Protein AF-A0A2H0LWZ4-F1 (afdb_monomer)

Nearest PDB structures (foldseek):
  8jx2-assembly1_D  TM=3.958E-01  e=4.052E+00  Staphylococcus aureus
  4p24-assembly1_E  TM=2.750E-01  e=2.107E+00  Staphylococcus aureus subsp. aureus Mu50
  4p24-assembly1_G  TM=2.805E-01  e=2.107E+00  Staphylococcus aureus subsp. aureus Mu50
  4p24-assembly1_F  TM=2.804E-01  e=2.402E+00  Staphylococcus aureus subsp. aureus Mu50
  4p24-assembly1_D  TM=2.821E-01  e=2.564E+00  Staphylococcus aureus subsp. aureus Mu50

Mean predicted aligned error: 18.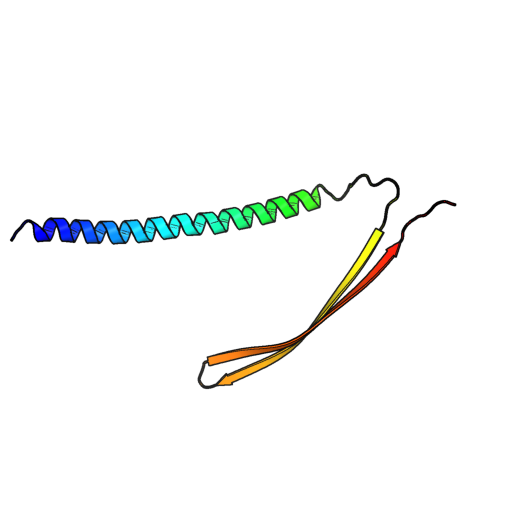02 Å

Secondary structure (DSSP, 8-state):
-HHHHHHHHHHHHHHHHHHHHHHHHHHHHHHHHHHHHHHHHHHHHHGGG---SS-EEEEEEEEEEEEEEEEEETTEEEEEEEEEEEEEEEEEEE----

Sequence (98 aa):
MLRQSRAQNLAEYAIVIAIVATALISMQVYIKRGMQGRLKDLANQISPVQYEYMNTTSSYITSRTGNITENEKRGTTTRVINDETTTRTGSETTVGTN

Organism: NCBI:txid1974746

pLDDT: mean 70.74, std 15.05, range [46.16, 96.5]

Solvent-a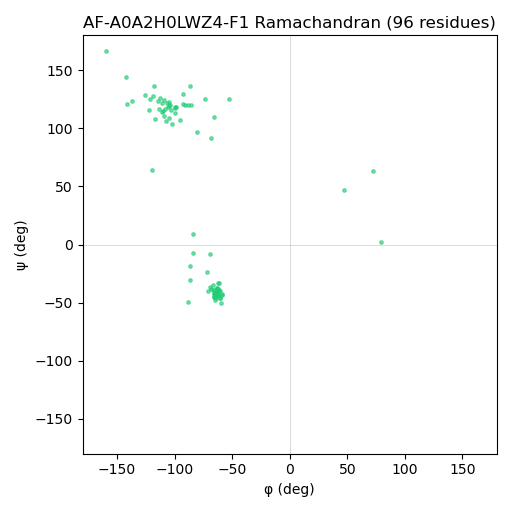ccessible surface area (backbone atoms only — not comparable to full-atom values): 6088 Å² total; per-residue (Å²): 127,77,67,60,60,58,55,49,55,52,50,53,53,49,53,55,51,51,53,54,52,51,52,55,56,55,52,52,54,55,53,51,53,54,49,50,50,52,51,51,53,50,52,54,69,67,46,81,71,67,91,59,89,76,55,67,56,71,53,71,52,77,48,79,51,64,54,76,51,77,47,78,56,97,92,45,77,48,80,47,80,78,52,76,51,75,48,76,52,65,54,72,49,72,73,78,81,132

Radius of gyration: 27.72 Å; Cα contacts (8 Å, |Δi|>4): 66; chains: 1; bounding box: 59×40×78 Å

Structure (mmCIF, N/CA/C/O backbone):
data_AF-A0A2H0LWZ4-F1
#
_entry.id   AF-A0A2H0LWZ4-F1
#
loop_
_atom_site.group_PDB
_atom_site.id
_atom_site.type_symbol
_atom_site.label_atom_id
_atom_site.label_alt_id
_atom_site.label_comp_id
_atom_site.label_asym_id
_atom_site.label_entity_id
_atom_site.label_seq_id
_atom_site.pdbx_PDB_ins_code
_atom_site.Cartn_x
_atom_site.Cartn_y
_atom_site.Cartn_z
_atom_site.occupancy
_atom_site.B_iso_or_equiv
_atom_site.auth_seq_id
_atom_site.auth_comp_id
_atom_site.auth_asym_id
_atom_site.auth_atom_id
_atom_site.pdbx_PDB_model_num
ATOM 1 N N . MET A 1 1 ? -27.470 9.695 40.059 1.00 49.75 1 MET A N 1
ATOM 2 C CA . MET A 1 1 ? -26.931 8.562 39.268 1.00 49.7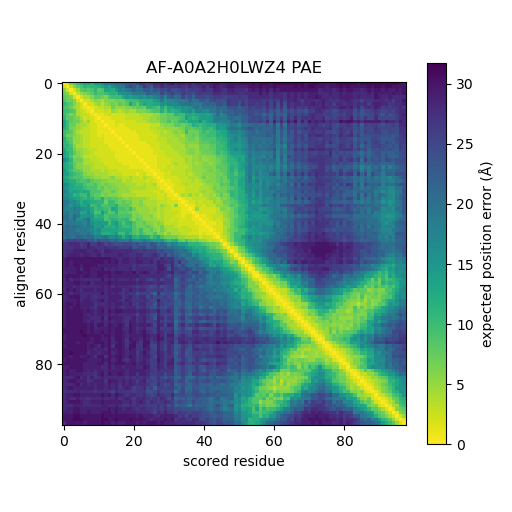5 1 MET A CA 1
ATOM 3 C C . MET A 1 1 ? -27.379 8.526 37.791 1.00 49.75 1 MET A C 1
ATOM 5 O O . MET A 1 1 ? -26.843 7.730 37.041 1.00 49.75 1 MET A O 1
ATOM 9 N N . LEU A 1 2 ? -28.255 9.422 37.304 1.00 57.97 2 LEU A N 1
ATOM 10 C CA . LEU A 1 2 ? -28.772 9.408 35.913 1.00 57.97 2 LEU A CA 1
ATOM 11 C C . LEU A 1 2 ? -27.888 10.097 34.843 1.00 57.97 2 LEU A C 1
ATOM 13 O O . LEU A 1 2 ? -28.207 10.055 33.658 1.00 57.97 2 LEU A O 1
ATOM 17 N N . ARG A 1 3 ? -26.805 10.783 35.242 1.00 56.75 3 ARG A N 1
ATOM 18 C CA . ARG A 1 3 ? -25.944 11.565 34.327 1.00 56.75 3 ARG A CA 1
ATOM 19 C C . ARG A 1 3 ? -24.837 10.721 33.678 1.00 56.75 3 ARG A C 1
ATOM 21 O O . ARG A 1 3 ? -24.464 10.988 32.541 1.00 56.75 3 ARG A O 1
ATOM 28 N N . GLN A 1 4 ? -24.361 9.690 34.381 1.00 60.31 4 GLN A N 1
ATOM 29 C CA . GLN A 1 4 ? -23.330 8.764 33.895 1.00 60.31 4 GLN A CA 1
ATOM 30 C C . GLN A 1 4 ? -23.837 7.885 32.746 1.00 60.31 4 GLN A C 1
ATOM 32 O O . GLN A 1 4 ? -23.119 7.688 31.774 1.00 60.31 4 GLN A O 1
ATOM 37 N N . SER A 1 5 ? -25.095 7.443 32.800 1.00 64.00 5 SER A N 1
ATO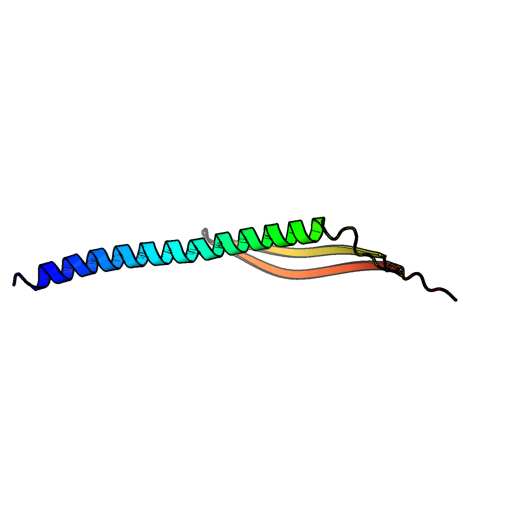M 38 C CA . SER A 1 5 ? -25.689 6.571 31.780 1.00 64.00 5 SER A CA 1
ATOM 39 C C . SER A 1 5 ? -25.852 7.251 30.416 1.00 64.00 5 SER A C 1
ATOM 41 O O . SER A 1 5 ? -25.639 6.623 29.386 1.00 64.00 5 SER A O 1
ATOM 43 N N . ARG A 1 6 ? -26.154 8.557 30.372 1.00 67.50 6 ARG A N 1
ATOM 44 C CA . ARG A 1 6 ? -26.237 9.302 29.097 1.00 67.50 6 ARG A CA 1
ATOM 45 C C . ARG A 1 6 ? -24.868 9.513 28.447 1.00 67.50 6 ARG A C 1
ATOM 47 O O . ARG A 1 6 ? -24.753 9.406 27.231 1.00 67.50 6 ARG A O 1
ATOM 54 N N . ALA A 1 7 ? -23.844 9.803 29.250 1.00 74.56 7 ALA A N 1
ATOM 55 C CA . ALA A 1 7 ? -22.474 9.965 28.764 1.00 74.56 7 ALA A CA 1
ATOM 56 C C . ALA A 1 7 ? -21.874 8.631 28.288 1.00 74.56 7 ALA A C 1
ATOM 58 O O . ALA A 1 7 ? -21.176 8.600 27.279 1.00 74.56 7 ALA A O 1
ATOM 59 N N . GLN A 1 8 ? -22.196 7.529 28.970 1.00 77.06 8 GLN A N 1
ATOM 60 C CA . GLN A 1 8 ? -21.777 6.184 28.581 1.00 77.06 8 GLN A CA 1
ATOM 61 C C . GLN A 1 8 ? -22.402 5.751 27.249 1.00 77.06 8 GLN A C 1
ATOM 63 O O . GLN A 1 8 ? -21.680 5.306 26.362 1.00 77.06 8 GLN A O 1
ATOM 68 N N . ASN A 1 9 ? -23.705 5.975 27.059 1.00 82.25 9 ASN A N 1
ATOM 69 C CA . ASN A 1 9 ? -24.361 5.655 25.789 1.00 82.25 9 ASN A CA 1
ATOM 70 C C . ASN A 1 9 ? -23.781 6.481 24.626 1.00 82.25 9 ASN A C 1
ATOM 72 O O . ASN A 1 9 ? -23.585 5.959 23.535 1.00 82.25 9 ASN A O 1
ATOM 76 N N . LEU A 1 10 ? -23.457 7.762 24.849 1.00 87.62 10 LEU A N 1
ATOM 77 C CA . LEU A 1 10 ? -22.792 8.595 23.840 1.00 87.62 10 LEU A CA 1
ATOM 78 C C . LEU A 1 10 ? -21.392 8.068 23.485 1.00 87.62 10 LEU A C 1
ATOM 80 O O . LEU A 1 10 ? -21.022 8.075 22.312 1.00 87.62 10 LEU A O 1
ATOM 84 N N . ALA A 1 11 ? -20.628 7.606 24.478 1.00 87.81 11 ALA A N 1
ATOM 85 C CA . ALA A 1 11 ? -19.301 7.037 24.261 1.00 87.81 11 ALA A CA 1
ATOM 86 C C . ALA A 1 11 ? -19.357 5.760 23.406 1.00 87.81 11 ALA A C 1
ATOM 88 O O . ALA A 1 11 ? -18.510 5.564 22.539 1.00 87.81 11 ALA A O 1
ATOM 89 N N . GLU A 1 12 ? -20.382 4.933 23.594 1.00 86.75 12 GLU A N 1
ATOM 90 C CA . GLU A 1 12 ? -20.586 3.717 22.807 1.00 86.75 12 GLU A CA 1
ATOM 91 C C . GLU A 1 12 ? -20.856 4.033 21.328 1.00 86.75 12 GLU A C 1
ATOM 93 O O . GLU A 1 12 ? -20.166 3.517 20.445 1.00 86.75 12 GLU A O 1
ATOM 98 N N . TYR A 1 13 ? -21.761 4.978 21.046 1.00 92.56 13 TYR A N 1
ATOM 99 C CA . TYR A 1 13 ? -21.997 5.438 19.673 1.00 92.56 13 TYR A CA 1
ATOM 100 C C . TYR A 1 13 ? -20.765 6.114 19.059 1.00 92.56 13 TYR A C 1
ATOM 102 O O . TYR A 1 13 ? -20.480 5.912 17.878 1.00 92.56 13 TYR A O 1
ATOM 110 N N . ALA A 1 14 ? -20.004 6.882 19.843 1.00 92.94 14 ALA A N 1
ATOM 111 C CA . ALA A 1 14 ? -18.788 7.537 19.368 1.00 92.94 14 ALA A CA 1
ATOM 112 C C . ALA A 1 14 ? -17.722 6.523 18.923 1.00 92.94 14 ALA A C 1
ATOM 114 O O . ALA A 1 14 ? -17.088 6.722 17.887 1.00 92.94 14 ALA A O 1
ATOM 115 N N . ILE A 1 15 ? -17.557 5.419 19.659 1.00 94.62 15 ILE A N 1
ATOM 116 C CA . ILE A 1 15 ? -16.617 4.347 19.302 1.00 94.62 15 ILE A CA 1
ATOM 117 C C . ILE A 1 15 ? -17.043 3.666 17.998 1.00 94.62 15 ILE A C 1
ATOM 119 O O . ILE A 1 15 ? -16.215 3.486 17.105 1.00 94.62 15 ILE A O 1
ATOM 123 N N . VAL A 1 16 ? -18.331 3.344 17.844 1.00 96.06 16 VAL A N 1
ATOM 124 C CA . VAL A 1 16 ? -18.845 2.734 16.606 1.00 96.06 16 VAL A CA 1
ATOM 125 C C . VAL A 1 16 ? -18.611 3.656 15.405 1.00 96.06 16 VAL A C 1
ATOM 127 O O . VAL A 1 16 ? -18.088 3.219 14.380 1.00 96.06 16 VAL A O 1
ATOM 130 N N . ILE A 1 17 ? -18.921 4.948 15.540 1.00 94.81 17 ILE A N 1
ATOM 131 C CA . ILE A 1 17 ? -18.713 5.940 14.475 1.00 94.81 17 ILE A CA 1
ATOM 132 C C . ILE A 1 17 ? -17.222 6.091 14.140 1.00 94.81 17 ILE A C 1
ATOM 134 O O . ILE A 1 17 ? -16.870 6.161 12.963 1.00 94.81 17 ILE A O 1
ATOM 138 N N . ALA A 1 18 ? -16.334 6.092 15.138 1.00 95.62 18 ALA A N 1
ATOM 139 C CA . ALA A 1 18 ? -14.892 6.192 14.920 1.00 95.62 18 ALA A CA 1
ATOM 140 C C . ALA A 1 18 ? -14.334 4.995 14.126 1.00 95.62 18 ALA A C 1
ATOM 142 O O . ALA A 1 18 ? -13.508 5.176 13.225 1.00 95.62 18 ALA A O 1
ATOM 143 N N . ILE A 1 19 ? -14.818 3.781 14.407 1.00 96.50 19 ILE A N 1
ATOM 14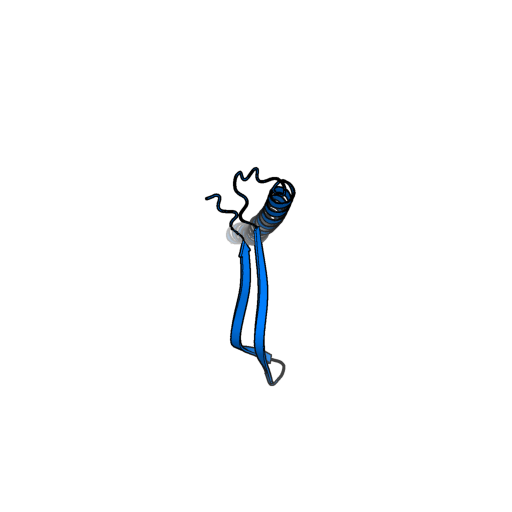4 C CA . ILE A 1 19 ? -14.433 2.565 13.674 1.00 96.50 19 ILE A CA 1
ATOM 145 C C . ILE A 1 19 ? -14.914 2.635 12.219 1.00 96.50 19 ILE A C 1
ATOM 147 O O . ILE A 1 19 ? -14.152 2.366 11.290 1.00 96.50 19 ILE A O 1
ATOM 151 N N . VAL A 1 20 ? -16.160 3.053 11.991 1.00 96.31 20 VAL A N 1
ATOM 152 C CA . VAL A 1 20 ? -16.699 3.194 10.630 1.00 96.31 20 VAL A CA 1
ATOM 153 C C . VAL A 1 20 ? -15.946 4.276 9.847 1.00 96.31 20 VAL A C 1
ATOM 155 O O . VAL A 1 20 ? -15.566 4.057 8.696 1.00 96.31 20 VAL A O 1
ATOM 158 N N . ALA A 1 21 ? -15.663 5.423 10.468 1.00 95.75 21 ALA A N 1
ATOM 159 C CA . ALA A 1 21 ? -14.932 6.515 9.831 1.00 95.75 21 ALA A CA 1
ATOM 160 C C . ALA A 1 21 ? -13.508 6.101 9.427 1.00 95.75 21 ALA A C 1
ATOM 162 O O . ALA A 1 21 ? -13.073 6.387 8.310 1.00 95.75 21 ALA A O 1
ATOM 163 N N . THR A 1 22 ? -12.794 5.384 10.298 1.00 95.81 22 THR A N 1
ATOM 164 C CA . THR A 1 22 ? -11.444 4.885 9.988 1.00 95.81 22 THR A CA 1
ATOM 165 C C . THR A 1 22 ? -11.458 3.863 8.854 1.00 95.81 22 THR A C 1
ATOM 167 O O . THR A 1 22 ? -10.659 3.995 7.928 1.00 95.81 22 THR A O 1
ATOM 170 N N . ALA A 1 23 ? -12.410 2.926 8.840 1.00 94.94 23 ALA A N 1
ATOM 171 C CA . ALA A 1 23 ? -12.564 1.971 7.742 1.00 94.94 23 ALA A CA 1
ATOM 172 C C . ALA A 1 23 ? -12.805 2.663 6.385 1.00 94.94 23 ALA A C 1
ATOM 174 O O . ALA A 1 23 ? -12.171 2.317 5.384 1.00 94.94 23 ALA A O 1
ATOM 175 N N . LEU A 1 24 ? -13.669 3.684 6.349 1.00 94.44 24 LEU A N 1
ATOM 176 C CA . LEU A 1 24 ? -13.945 4.450 5.131 1.00 94.44 24 LEU A CA 1
ATOM 177 C C . LEU A 1 24 ? -12.712 5.215 4.635 1.00 94.44 24 LEU A C 1
ATOM 179 O O . LEU A 1 24 ? -12.437 5.225 3.434 1.00 94.44 24 LEU A O 1
ATOM 183 N N . ILE A 1 25 ? -11.940 5.826 5.537 1.0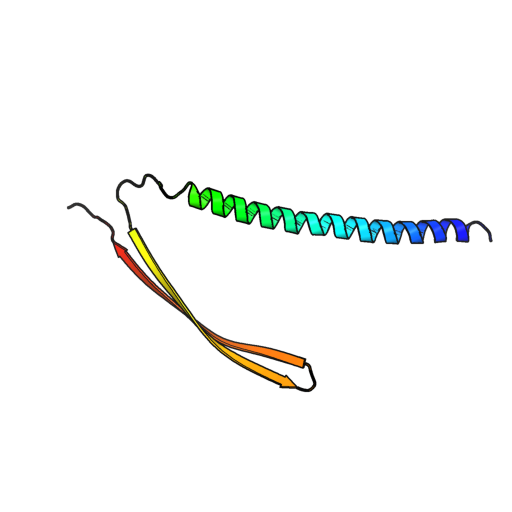0 93.06 25 ILE A N 1
ATOM 184 C CA . ILE A 1 25 ? -10.686 6.506 5.181 1.00 93.06 25 ILE A CA 1
ATOM 185 C C . ILE A 1 25 ? -9.675 5.500 4.612 1.00 93.06 25 ILE A C 1
ATOM 187 O O . ILE A 1 25 ? -9.041 5.773 3.590 1.00 93.06 25 ILE A O 1
ATOM 191 N N . SER A 1 26 ? -9.558 4.309 5.206 1.00 92.81 26 SER A N 1
ATOM 192 C CA . SER A 1 26 ? -8.680 3.247 4.704 1.00 92.81 26 SER A CA 1
ATOM 193 C C . SER A 1 26 ? -9.073 2.771 3.301 1.00 92.81 26 SER A C 1
ATOM 195 O O . SER A 1 26 ? -8.199 2.591 2.451 1.00 92.81 26 SER A O 1
ATOM 197 N N . MET A 1 27 ? -10.371 2.637 3.007 1.00 92.62 27 MET A N 1
ATOM 198 C CA . MET A 1 27 ? -10.844 2.256 1.668 1.00 92.62 27 MET A CA 1
ATOM 199 C C . MET A 1 27 ? -10.459 3.277 0.590 1.00 92.62 27 MET A C 1
ATOM 201 O O . MET A 1 27 ? -10.138 2.894 -0.538 1.00 92.62 27 MET A O 1
ATOM 205 N N . GLN A 1 28 ? -10.400 4.570 0.925 1.00 88.06 28 GLN A N 1
ATOM 206 C CA . GLN A 1 28 ? -9.974 5.599 -0.031 1.00 88.06 28 GLN A CA 1
ATOM 207 C C . GLN A 1 28 ? -8.534 5.383 -0.518 1.00 88.06 28 GLN A C 1
ATOM 209 O O . GLN A 1 28 ? -8.227 5.677 -1.673 1.00 88.06 28 GLN A O 1
ATOM 214 N N . VAL A 1 29 ? -7.643 4.845 0.324 1.00 87.12 29 VAL A N 1
ATOM 215 C CA . VAL A 1 29 ? -6.252 4.546 -0.064 1.00 87.12 29 VAL A CA 1
ATOM 216 C C . VAL A 1 29 ? -6.205 3.446 -1.124 1.00 87.12 29 VAL A C 1
ATOM 218 O O . VAL A 1 29 ? -5.430 3.542 -2.077 1.00 87.12 29 VAL A O 1
ATOM 221 N N . TYR A 1 30 ? -7.059 2.428 -0.998 1.00 84.38 30 TYR A N 1
ATOM 222 C CA . TYR A 1 30 ? -7.144 1.335 -1.965 1.00 84.38 30 TYR A CA 1
ATOM 223 C C . TYR A 1 30 ? -7.610 1.828 -3.340 1.00 84.38 30 TYR A C 1
ATOM 225 O O . TYR A 1 30 ? -6.972 1.539 -4.352 1.00 84.38 30 TYR A O 1
ATOM 233 N N . ILE A 1 31 ? -8.661 2.654 -3.369 1.00 85.50 31 ILE A N 1
ATOM 234 C CA . ILE A 1 31 ? -9.186 3.244 -4.610 1.00 85.50 31 ILE A CA 1
ATOM 235 C C . ILE A 1 31 ? -8.117 4.107 -5.291 1.00 85.50 31 ILE A C 1
ATOM 237 O O . ILE A 1 31 ? -7.872 3.956 -6.488 1.00 85.50 31 ILE A O 1
ATOM 241 N N . LYS A 1 32 ? -7.416 4.958 -4.528 1.00 88.38 32 LYS A N 1
ATOM 242 C CA . LYS A 1 32 ? -6.332 5.806 -5.050 1.00 88.38 32 LYS A CA 1
ATOM 243 C C . LYS A 1 32 ? -5.204 4.980 -5.675 1.00 88.38 32 LYS A C 1
ATOM 245 O O . LYS A 1 32 ? -4.742 5.321 -6.760 1.00 88.38 32 LYS A O 1
ATOM 250 N N . ARG A 1 33 ? -4.799 3.870 -5.046 1.00 85.56 33 ARG A N 1
ATOM 251 C CA . ARG A 1 33 ? -3.782 2.955 -5.598 1.00 85.56 33 ARG A CA 1
ATOM 252 C C . ARG A 1 33 ? -4.257 2.259 -6.875 1.00 85.56 33 ARG A C 1
ATOM 254 O O . ARG A 1 33 ? -3.497 2.176 -7.835 1.00 85.56 33 ARG A O 1
ATOM 261 N N . GLY A 1 34 ? -5.513 1.814 -6.915 1.00 85.75 34 GLY A N 1
ATOM 262 C CA . GLY A 1 34 ? -6.103 1.209 -8.112 1.00 85.75 34 GLY A CA 1
ATOM 263 C C . GLY A 1 34 ? -6.169 2.183 -9.292 1.00 85.75 34 GLY A C 1
ATOM 264 O O . GLY A 1 34 ? -5.799 1.833 -10.411 1.00 85.75 34 GLY A O 1
ATOM 265 N N . MET A 1 35 ? -6.573 3.431 -9.038 1.00 86.75 35 MET A N 1
ATOM 266 C CA . MET A 1 35 ? -6.588 4.484 -10.056 1.00 86.75 35 MET A CA 1
ATOM 267 C C . MET A 1 35 ? -5.185 4.834 -10.551 1.00 86.75 35 MET A C 1
ATOM 269 O O . MET A 1 35 ? -4.994 4.968 -11.753 1.00 86.75 35 MET A O 1
ATOM 273 N N . GLN A 1 36 ? -4.197 4.947 -9.660 1.00 85.00 36 GLN A N 1
ATOM 274 C CA . GLN A 1 36 ? -2.806 5.204 -10.046 1.00 85.00 36 GLN A CA 1
ATOM 275 C C . GLN A 1 36 ? -2.235 4.093 -10.936 1.00 85.00 36 GLN A C 1
ATOM 277 O O . GLN A 1 36 ? -1.551 4.399 -11.908 1.00 85.00 36 GLN A O 1
ATOM 282 N N . GLY A 1 37 ? -2.552 2.825 -10.651 1.00 85.56 37 GLY A N 1
ATOM 283 C CA . GLY A 1 37 ? -2.186 1.702 -11.518 1.00 85.56 37 GLY A CA 1
ATOM 284 C C . GLY A 1 37 ? -2.785 1.846 -12.916 1.00 85.56 37 GLY A C 1
ATOM 285 O O . GLY A 1 37 ? -2.055 1.842 -13.900 1.00 85.56 37 GLY A O 1
ATOM 286 N N . ARG A 1 38 ? -4.094 2.110 -13.003 1.00 85.44 38 ARG A N 1
ATOM 287 C CA . ARG A 1 38 ? -4.766 2.315 -14.296 1.00 85.44 38 ARG A CA 1
ATOM 288 C C . ARG A 1 38 ? -4.249 3.537 -15.052 1.00 85.44 38 ARG A C 1
ATOM 290 O O . ARG A 1 38 ? -4.081 3.466 -16.260 1.00 85.44 38 ARG A O 1
ATOM 297 N N . LEU A 1 39 ? -3.975 4.646 -14.367 1.00 83.56 39 LEU A N 1
ATOM 298 C CA . LEU A 1 39 ? -3.379 5.836 -14.981 1.00 83.56 39 LEU A CA 1
ATOM 299 C C . LEU A 1 39 ? -1.976 5.549 -15.519 1.00 83.56 39 LEU A C 1
ATOM 301 O O . LEU A 1 39 ? -1.646 6.007 -16.607 1.00 83.56 39 LEU A O 1
ATOM 305 N N . LYS A 1 40 ? -1.171 4.768 -14.793 1.00 82.50 40 LYS A N 1
ATOM 306 C CA . LYS A 1 40 ? 0.140 4.313 -15.261 1.00 82.50 40 LYS A CA 1
ATOM 307 C C . LYS A 1 40 ? 0.014 3.415 -16.492 1.00 82.50 40 LYS A C 1
ATOM 309 O O . LYS A 1 40 ? 0.755 3.606 -17.449 1.00 82.50 40 LYS A O 1
ATOM 314 N N . ASP A 1 41 ? -0.942 2.493 -16.501 1.00 83.25 41 ASP A N 1
ATOM 315 C CA . ASP A 1 41 ? -1.182 1.608 -17.644 1.00 83.25 41 ASP A CA 1
ATOM 316 C C . ASP A 1 41 ? -1.651 2.388 -18.878 1.00 83.25 41 ASP A C 1
ATOM 318 O O . ASP A 1 41 ? -1.163 2.147 -19.980 1.00 83.25 41 ASP A O 1
ATOM 322 N N . LEU A 1 42 ? -2.536 3.373 -18.696 1.00 81.50 42 LEU A N 1
ATOM 323 C CA . LEU A 1 42 ? -2.974 4.275 -19.764 1.00 81.50 42 LEU A CA 1
ATOM 324 C C . LEU A 1 42 ? -1.829 5.163 -20.267 1.00 81.50 42 LEU A C 1
ATOM 326 O O . LEU A 1 42 ? -1.663 5.313 -21.472 1.00 81.50 42 LEU A O 1
ATOM 330 N N . ALA A 1 43 ? -1.004 5.711 -19.372 1.00 77.81 43 ALA A N 1
ATOM 331 C CA . ALA A 1 43 ? 0.175 6.489 -19.750 1.00 77.81 43 ALA A CA 1
ATOM 332 C C . ALA A 1 43 ? 1.182 5.647 -20.554 1.00 77.81 43 ALA A C 1
ATOM 334 O O . ALA A 1 43 ? 1.729 6.128 -21.545 1.00 77.81 43 ALA A O 1
ATOM 335 N N . ASN A 1 44 ? 1.371 4.378 -20.183 1.00 72.06 44 ASN A N 1
ATOM 336 C CA . ASN A 1 44 ? 2.199 3.433 -20.932 1.00 72.06 44 ASN A CA 1
ATOM 337 C C . ASN A 1 44 ? 1.596 3.101 -22.308 1.00 72.06 44 ASN A C 1
ATOM 339 O O . ASN A 1 44 ? 2.329 3.019 -23.287 1.00 72.06 44 ASN A O 1
ATOM 343 N N . GLN A 1 45 ? 0.270 2.954 -22.405 1.00 71.50 45 GLN A N 1
ATOM 344 C CA . GLN A 1 45 ? -0.438 2.712 -23.673 1.00 71.50 45 GLN A CA 1
ATOM 345 C C . GLN A 1 45 ? -0.490 3.935 -24.597 1.00 71.50 45 GLN A C 1
ATOM 347 O O . GLN A 1 45 ? -0.639 3.769 -25.803 1.00 71.50 45 GLN A O 1
ATOM 352 N N . ILE A 1 46 ? 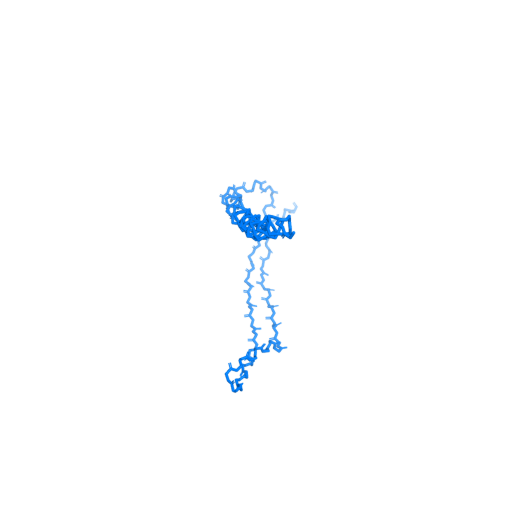-0.358 5.148 -24.055 1.00 68.75 46 ILE A N 1
ATOM 353 C CA . ILE A 1 46 ? -0.211 6.398 -24.821 1.00 68.75 46 ILE A CA 1
ATOM 354 C C . ILE A 1 46 ? 1.267 6.672 -25.171 1.00 68.75 46 ILE A C 1
ATOM 356 O O . ILE A 1 46 ? 1.551 7.366 -26.144 1.00 68.75 46 ILE A O 1
ATOM 360 N N . SER A 1 47 ? 2.214 6.033 -24.474 1.00 58.69 47 SER A N 1
ATOM 361 C CA . SER A 1 47 ? 3.659 6.086 -24.754 1.00 58.69 47 SER A CA 1
ATOM 362 C C . SER A 1 47 ? 4.241 5.136 -25.829 1.00 58.69 47 SER A C 1
ATOM 364 O O . SER A 1 47 ? 5.465 5.123 -25.936 1.00 58.69 47 SER A O 1
ATOM 366 N N . PRO A 1 48 ? 3.518 4.361 -26.673 1.00 56.47 48 PRO A N 1
ATOM 367 C CA . PRO A 1 48 ? 4.186 3.576 -27.715 1.00 56.47 48 PRO A CA 1
ATOM 368 C C . PRO A 1 48 ? 4.795 4.451 -28.822 1.00 56.47 48 PRO A C 1
ATOM 370 O O . PRO A 1 48 ? 5.533 3.938 -29.655 1.00 56.47 48 PRO A O 1
ATOM 373 N N . VAL A 1 49 ? 4.524 5.762 -28.830 1.00 56.59 49 VAL A N 1
ATOM 374 C CA . VAL A 1 49 ? 5.170 6.735 -29.719 1.00 56.59 49 VAL A CA 1
ATOM 375 C C . VAL A 1 49 ? 5.900 7.779 -28.874 1.00 56.59 49 VAL A C 1
ATOM 377 O O . VAL A 1 49 ? 5.549 8.957 -28.844 1.00 56.59 49 VAL A O 1
ATOM 380 N N . GLN A 1 50 ? 6.918 7.339 -28.138 1.00 56.59 50 GLN A N 1
ATOM 381 C CA . GLN A 1 50 ? 7.991 8.241 -27.730 1.00 56.59 50 GLN A CA 1
ATOM 382 C C . GLN A 1 50 ? 8.708 8.651 -29.022 1.00 56.59 50 GLN A C 1
ATOM 384 O O . GLN A 1 50 ? 9.303 7.818 -29.699 1.00 56.59 50 GLN A O 1
ATOM 389 N N . TYR A 1 51 ? 8.558 9.907 -29.443 1.00 52.62 51 TYR A N 1
ATOM 390 C CA . TYR A 1 51 ? 9.312 10.442 -30.574 1.00 52.62 51 TYR A CA 1
ATOM 391 C C . TYR A 1 51 ? 10.786 10.531 -30.155 1.00 52.62 51 TYR A C 1
ATOM 393 O O . TYR A 1 51 ? 11.205 11.522 -29.562 1.00 52.62 51 TYR A O 1
ATOM 401 N N . GLU A 1 52 ? 11.556 9.477 -30.416 1.00 51.88 52 GLU A N 1
ATOM 402 C CA . GLU A 1 52 ? 12.996 9.427 -30.165 1.00 51.88 52 GLU A CA 1
ATOM 403 C C . GLU A 1 52 ? 13.745 9.485 -31.504 1.00 51.88 52 GLU A C 1
ATOM 405 O O . GLU A 1 52 ? 13.765 8.546 -32.300 1.00 51.88 52 GLU A O 1
ATOM 410 N N . TYR A 1 53 ? 14.355 10.636 -31.793 1.00 50.19 53 TYR A N 1
ATOM 411 C CA . TYR A 1 53 ? 15.369 10.730 -32.840 1.00 50.19 53 TYR A CA 1
ATOM 412 C C . TYR A 1 53 ? 16.649 10.073 -32.304 1.00 50.19 53 TYR A C 1
ATOM 414 O O . TYR A 1 53 ? 17.127 10.474 -31.248 1.00 50.19 53 TYR A O 1
ATOM 422 N N . MET A 1 54 ? 17.189 9.087 -33.034 1.00 54.25 54 MET A N 1
ATOM 423 C CA . MET A 1 54 ? 18.243 8.149 -32.590 1.00 54.25 54 MET A CA 1
ATOM 424 C C . MET A 1 54 ? 17.756 7.099 -31.572 1.00 54.25 54 MET A C 1
ATOM 426 O O . MET A 1 54 ? 18.221 7.036 -30.439 1.00 54.25 54 MET A O 1
ATOM 430 N N . ASN A 1 55 ? 16.825 6.250 -32.020 1.00 53.41 55 ASN A N 1
ATOM 431 C CA . ASN A 1 55 ? 16.261 5.135 -31.255 1.00 53.41 55 ASN A CA 1
ATOM 432 C C . ASN A 1 55 ? 17.334 4.207 -30.662 1.00 53.41 55 ASN A C 1
ATOM 434 O O . ASN A 1 55 ? 18.106 3.582 -31.397 1.00 53.41 55 ASN A O 1
ATOM 438 N N . THR A 1 56 ? 17.272 4.014 -29.346 1.00 55.88 56 THR A N 1
ATOM 439 C CA . THR A 1 56 ? 17.917 2.895 -28.656 1.00 55.88 56 THR A CA 1
ATOM 440 C C . THR A 1 56 ? 16.846 1.857 -28.344 1.00 55.88 56 THR A C 1
ATOM 442 O O . THR A 1 56 ? 16.038 2.019 -27.434 1.00 55.88 56 THR A O 1
ATOM 445 N N . THR A 1 57 ? 16.809 0.768 -29.115 1.00 55.16 57 THR A N 1
ATOM 446 C CA . THR A 1 57 ? 15.899 -0.349 -28.817 1.00 55.16 57 THR A CA 1
ATOM 447 C C . THR A 1 57 ? 16.578 -1.267 -27.815 1.00 55.16 57 THR A C 1
ATOM 449 O O . THR A 1 57 ? 17.652 -1.804 -28.099 1.00 55.16 57 THR A O 1
ATOM 452 N N . SER A 1 58 ? 15.957 -1.453 -26.651 1.00 51.97 58 SER A N 1
ATOM 453 C CA . SER A 1 58 ? 16.509 -2.299 -25.599 1.00 51.97 58 SER A CA 1
ATOM 454 C C . SER A 1 58 ? 15.545 -3.418 -25.218 1.00 51.97 58 SER A C 1
ATOM 456 O O . SER A 1 58 ? 14.435 -3.179 -24.741 1.00 51.97 58 SER A O 1
ATOM 458 N N . SER A 1 59 ? 15.966 -4.658 -25.470 1.00 50.09 59 SER A N 1
ATOM 459 C CA . SER A 1 59 ? 15.204 -5.872 -25.177 1.00 50.09 59 SER A CA 1
ATOM 460 C C . SER A 1 59 ? 15.865 -6.593 -24.010 1.00 50.09 59 SER A C 1
ATOM 462 O O . SER A 1 59 ? 17.008 -7.036 -24.125 1.00 50.09 59 SER A O 1
ATOM 464 N N . TYR A 1 60 ? 15.154 -6.713 -22.885 1.00 53.47 60 TYR A N 1
ATOM 465 C CA . TYR A 1 60 ? 15.631 -7.434 -21.705 1.00 53.47 60 TYR A CA 1
ATOM 466 C C . TYR A 1 60 ? 14.705 -8.598 -21.371 1.00 53.47 60 TYR A C 1
ATOM 468 O O . TYR A 1 60 ? 13.506 -8.416 -21.158 1.00 53.47 60 TYR A O 1
ATOM 476 N N . ILE A 1 61 ? 15.291 -9.782 -21.222 1.00 58.94 61 ILE A N 1
ATOM 477 C CA . ILE A 1 61 ? 14.645 -10.937 -20.610 1.00 58.94 61 ILE A CA 1
ATOM 478 C C . ILE A 1 61 ? 15.013 -10.913 -19.125 1.00 58.94 61 ILE A C 1
ATOM 480 O O . ILE A 1 61 ? 16.188 -10.900 -18.750 1.00 58.94 61 ILE A O 1
ATOM 484 N N . THR A 1 62 ? 13.993 -10.850 -18.270 1.00 58.41 62 THR A N 1
ATOM 485 C CA . THR A 1 62 ? 14.165 -10.907 -16.814 1.00 58.41 62 THR A CA 1
ATOM 486 C C . THR A 1 62 ? 13.727 -12.280 -16.333 1.00 58.41 62 THR A C 1
ATOM 488 O O . THR A 1 62 ? 12.536 -12.587 -16.335 1.00 58.41 62 THR A O 1
ATOM 491 N N . SER A 1 63 ? 14.690 -13.098 -15.916 1.00 60.44 63 SER A N 1
ATOM 492 C CA . SER A 1 63 ? 14.447 -14.425 -15.356 1.00 60.44 63 SER A CA 1
ATOM 493 C C . SER A 1 63 ? 14.741 -14.399 -13.862 1.00 60.44 63 SER A C 1
ATOM 495 O O . SER A 1 63 ? 15.823 -14.005 -13.424 1.00 60.44 63 SER A O 1
ATOM 497 N N . ARG A 1 64 ? 13.746 -14.792 -13.068 1.00 60.62 64 ARG A N 1
ATOM 498 C CA . ARG A 1 64 ? 13.836 -14.856 -11.611 1.00 60.62 64 ARG A CA 1
ATOM 499 C C . ARG A 1 64 ? 13.758 -16.316 -11.189 1.00 60.62 64 ARG A C 1
ATOM 501 O O . ARG A 1 64 ? 12.732 -16.956 -11.406 1.00 60.62 64 ARG A O 1
ATOM 508 N N . THR A 1 65 ? 14.829 -16.809 -10.579 1.00 63.69 65 THR A N 1
ATOM 509 C CA . THR A 1 65 ? 14.923 -18.181 -10.075 1.00 63.69 65 THR A CA 1
ATOM 510 C C . THR A 1 65 ? 15.213 -18.115 -8.585 1.00 63.69 65 THR A C 1
ATOM 512 O O . THR A 1 65 ? 16.171 -17.468 -8.162 1.00 63.69 65 THR A O 1
ATOM 515 N N . GLY A 1 66 ? 14.378 -18.765 -7.779 1.00 72.06 66 GLY A N 1
ATOM 516 C CA . GLY A 1 66 ? 14.557 -18.808 -6.335 1.00 72.06 66 GLY A CA 1
ATOM 517 C C . GLY A 1 66 ? 14.177 -20.163 -5.763 1.00 72.06 66 GLY A C 1
ATOM 518 O O . GLY A 1 66 ? 13.231 -20.797 -6.232 1.00 72.06 66 GLY A O 1
ATOM 519 N N . ASN A 1 67 ? 14.916 -20.593 -4.744 1.00 5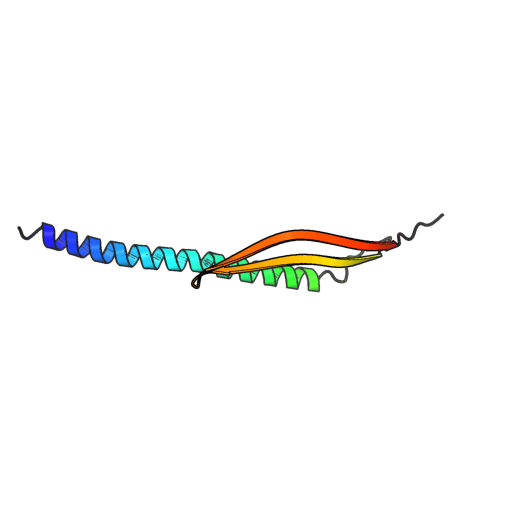9.44 67 ASN A N 1
ATOM 520 C CA . ASN A 1 67 ? 14.625 -21.817 -4.008 1.00 59.44 67 ASN A CA 1
ATOM 521 C C . ASN A 1 67 ? 13.722 -21.485 -2.818 1.00 59.44 67 ASN A C 1
ATOM 523 O O . ASN A 1 67 ? 14.085 -20.692 -1.945 1.00 59.44 67 ASN A O 1
ATOM 527 N N . ILE A 1 68 ? 12.533 -22.088 -2.791 1.00 66.56 68 ILE A N 1
ATOM 528 C CA . ILE A 1 68 ? 11.567 -21.924 -1.703 1.00 66.56 68 ILE A CA 1
ATOM 529 C C . ILE A 1 68 ? 11.601 -23.190 -0.857 1.00 66.56 68 ILE A C 1
ATOM 531 O O . ILE A 1 68 ? 11.347 -24.281 -1.362 1.00 66.56 68 ILE A O 1
ATOM 535 N N . THR A 1 69 ? 11.885 -23.038 0.434 1.00 67.50 69 THR A N 1
ATOM 536 C CA . THR A 1 69 ? 11.738 -24.123 1.405 1.00 67.50 69 THR A CA 1
ATOM 537 C C . THR A 1 69 ? 10.507 -23.845 2.257 1.00 67.50 69 THR A C 1
ATOM 539 O O . THR A 1 69 ? 10.421 -22.827 2.948 1.00 67.50 69 THR A O 1
ATOM 542 N N . GLU A 1 70 ? 9.540 -24.753 2.184 1.00 64.94 70 GLU A N 1
ATOM 543 C CA . GLU A 1 70 ? 8.305 -24.701 2.957 1.00 64.94 70 GLU A CA 1
ATOM 544 C C . GLU A 1 70 ? 8.391 -25.713 4.100 1.00 64.94 70 GLU A C 1
ATOM 546 O O . GLU A 1 70 ? 8.588 -26.904 3.870 1.00 64.94 70 GLU A O 1
ATOM 551 N N . ASN A 1 71 ? 8.295 -25.230 5.341 1.00 67.81 71 ASN A N 1
ATOM 552 C CA . ASN A 1 71 ? 8.242 -26.084 6.524 1.00 67.81 71 ASN A CA 1
ATOM 553 C C . ASN A 1 71 ? 6.850 -25.994 7.149 1.00 67.81 71 ASN A C 1
ATOM 555 O O . ASN A 1 71 ? 6.416 -24.916 7.567 1.00 67.81 71 ASN A O 1
ATOM 559 N N . GLU A 1 72 ? 6.179 -27.138 7.257 1.00 62.97 72 GLU A N 1
ATOM 560 C CA . GLU A 1 72 ? 4.886 -27.264 7.922 1.00 62.97 72 GLU A CA 1
ATOM 561 C C . GLU A 1 72 ? 5.058 -27.986 9.267 1.00 62.97 72 GLU A C 1
ATOM 563 O O . GLU A 1 72 ? 5.551 -29.114 9.335 1.00 62.97 72 GLU A O 1
ATOM 568 N N . LYS A 1 73 ? 4.653 -27.341 10.369 1.00 60.88 73 LYS A N 1
ATOM 569 C CA . LYS A 1 73 ? 4.545 -27.991 11.685 1.00 60.88 73 LYS A CA 1
ATOM 570 C C . LYS A 1 73 ? 3.262 -27.561 12.386 1.00 60.88 73 LYS A C 1
ATOM 572 O O . LYS A 1 73 ? 3.058 -26.380 12.643 1.00 60.88 73 LYS A O 1
ATOM 577 N N . ARG A 1 74 ? 2.436 -28.549 12.762 1.00 60.94 74 ARG A N 1
ATOM 578 C CA . ARG A 1 74 ? 1.199 -28.392 13.561 1.00 60.94 74 ARG A CA 1
ATOM 579 C C . ARG A 1 74 ? 0.286 -27.256 13.058 1.00 60.94 74 ARG A C 1
ATOM 581 O O . ARG A 1 74 ? -0.180 -26.454 13.859 1.00 60.94 74 ARG A O 1
ATOM 588 N N . GLY A 1 75 ? 0.044 -27.193 11.747 1.00 72.19 75 GLY A N 1
ATOM 589 C CA . GLY A 1 75 ? -0.869 -26.220 11.130 1.00 72.19 75 GLY A CA 1
ATOM 590 C C . GLY A 1 75 ? -0.302 -24.810 10.936 1.00 72.19 75 GLY A C 1
ATOM 591 O O . GLY A 1 75 ? -1.010 -23.943 10.434 1.00 72.19 75 GLY A O 1
ATOM 592 N N . THR A 1 76 ? 0.963 -24.575 11.296 1.00 61.03 76 THR A N 1
ATOM 593 C CA . THR A 1 76 ? 1.670 -23.325 10.999 1.00 61.03 76 THR A CA 1
ATOM 594 C C . THR A 1 76 ? 2.628 -23.547 9.833 1.00 61.03 76 THR A C 1
ATOM 596 O O . THR A 1 76 ? 3.596 -24.305 9.949 1.00 61.03 76 THR A O 1
ATOM 599 N N . THR A 1 77 ? 2.376 -22.858 8.720 1.00 66.88 77 THR A N 1
ATOM 600 C CA . THR A 1 77 ? 3.253 -22.838 7.543 1.00 66.88 77 THR A CA 1
ATOM 601 C C . THR A 1 77 ? 4.279 -21.720 7.686 1.00 66.88 77 THR A C 1
ATOM 603 O O . THR A 1 77 ? 3.918 -20.547 7.774 1.00 66.88 77 THR A O 1
ATOM 606 N N . THR A 1 78 ? 5.567 -22.067 7.691 1.00 68.25 78 THR A N 1
ATOM 607 C CA . THR A 1 78 ? 6.658 -21.082 7.645 1.00 68.25 78 THR A CA 1
ATOM 608 C C . THR A 1 78 ? 7.354 -21.173 6.294 1.00 68.25 78 THR A C 1
ATOM 610 O O . THR A 1 78 ? 7.958 -22.197 5.967 1.00 68.25 78 THR A O 1
ATOM 613 N N . ARG A 1 79 ? 7.264 -20.099 5.503 1.00 63.09 79 ARG A N 1
ATOM 614 C CA . ARG A 1 79 ? 7.900 -19.991 4.185 1.00 63.09 79 ARG A CA 1
ATOM 615 C C . ARG A 1 79 ? 9.189 -19.190 4.308 1.00 63.09 79 ARG A C 1
ATOM 617 O O . ARG A 1 79 ? 9.139 -18.012 4.656 1.00 63.09 79 ARG A O 1
ATOM 624 N N . VAL A 1 80 ? 10.324 -19.817 4.006 1.00 70.50 80 VAL A N 1
ATOM 625 C CA . VAL A 1 80 ? 11.636 -19.155 4.001 1.00 70.50 80 VAL A CA 1
ATOM 626 C C . VAL A 1 80 ? 12.156 -19.103 2.566 1.00 70.50 80 VAL A C 1
ATOM 628 O O . VAL A 1 80 ? 12.183 -20.116 1.863 1.00 70.50 80 VAL A O 1
ATOM 631 N N . ILE A 1 81 ? 12.513 -17.899 2.117 1.00 68.69 81 ILE A N 1
ATOM 632 C CA . ILE A 1 81 ? 13.136 -17.648 0.813 1.00 68.69 81 ILE A CA 1
ATOM 633 C C . ILE A 1 81 ? 14.643 -17.604 1.072 1.00 68.69 81 ILE A C 1
ATOM 635 O O . ILE A 1 81 ? 15.109 -16.672 1.720 1.00 68.69 81 ILE A O 1
ATOM 639 N N . ASN A 1 82 ? 15.371 -18.640 0.647 1.00 62.25 82 ASN A N 1
ATOM 640 C CA . ASN A 1 82 ? 16.781 -18.813 1.019 1.00 62.25 82 ASN A CA 1
ATOM 641 C C . ASN A 1 82 ? 17.729 -18.107 0.046 1.00 62.25 82 ASN A C 1
ATOM 643 O O . ASN A 1 82 ? 18.565 -17.332 0.484 1.00 62.25 82 ASN A O 1
ATOM 647 N N . ASP A 1 83 ? 17.547 -18.316 -1.259 1.00 60.12 83 ASP A N 1
ATOM 648 C CA . ASP A 1 83 ? 18.352 -17.679 -2.301 1.00 60.12 83 ASP A CA 1
ATOM 649 C C . ASP A 1 83 ? 17.447 -17.302 -3.474 1.00 60.12 83 ASP A C 1
ATOM 651 O O . ASP A 1 83 ? 16.778 -18.156 -4.063 1.00 60.12 83 ASP A O 1
ATOM 655 N N . GLU A 1 84 ? 17.416 -16.012 -3.803 1.00 60.97 84 GLU A N 1
ATOM 656 C CA . GLU A 1 84 ? 16.711 -15.463 -4.958 1.00 60.97 84 GLU A CA 1
ATOM 657 C C . GLU A 1 84 ? 17.747 -14.842 -5.895 1.00 60.97 84 GLU A C 1
ATOM 659 O O . GLU A 1 84 ? 18.330 -13.800 -5.604 1.00 60.97 84 GLU A O 1
ATOM 664 N N . THR A 1 85 ? 17.988 -15.489 -7.034 1.00 58.47 85 THR A N 1
ATOM 665 C CA . THR A 1 85 ? 18.860 -14.946 -8.075 1.00 58.47 85 THR A CA 1
ATOM 666 C C . THR A 1 85 ? 17.990 -14.321 -9.156 1.00 58.47 85 THR A C 1
ATOM 668 O O . THR A 1 85 ? 17.181 -14.990 -9.804 1.00 58.47 85 THR A O 1
ATOM 671 N N . THR A 1 86 ? 18.146 -13.012 -9.350 1.00 61.28 86 THR A N 1
ATOM 672 C CA . THR A 1 86 ? 17.527 -12.298 -10.470 1.00 61.28 86 THR A CA 1
ATOM 673 C C . THR A 1 86 ? 18.576 -12.105 -11.552 1.00 61.28 86 THR A C 1
ATOM 675 O O . THR A 1 86 ? 19.535 -11.359 -11.363 1.00 61.28 86 THR A O 1
ATOM 678 N N . THR A 1 87 ? 18.390 -12.759 -12.695 1.00 58.16 87 THR A N 1
ATOM 679 C CA . THR A 1 87 ? 19.255 -12.590 -13.862 1.00 58.16 87 THR A CA 1
ATOM 680 C C . THR A 1 87 ? 18.514 -11.755 -14.893 1.00 58.16 87 THR A C 1
ATOM 682 O O . THR A 1 87 ? 17.431 -12.110 -15.361 1.00 58.16 87 THR A O 1
ATOM 685 N N . ARG A 1 88 ? 19.097 -10.606 -15.227 1.00 49.81 88 ARG A N 1
ATOM 686 C CA . ARG A 1 88 ? 18.608 -9.721 -16.279 1.00 49.81 88 ARG A CA 1
ATOM 687 C C . ARG A 1 88 ? 19.615 -9.764 -17.416 1.00 49.81 88 ARG A C 1
ATOM 689 O O . ARG A 1 88 ? 20.744 -9.312 -17.251 1.00 49.81 88 ARG A O 1
ATOM 696 N N . THR A 1 89 ? 19.198 -10.301 -18.554 1.00 58.94 89 THR A N 1
ATOM 697 C CA . THR A 1 89 ? 20.037 -10.398 -19.750 1.00 58.94 89 THR A CA 1
ATOM 698 C C . THR A 1 89 ? 19.294 -9.752 -20.902 1.00 58.94 89 THR A C 1
ATOM 700 O O . THR A 1 89 ? 18.121 -10.035 -21.137 1.00 58.94 89 THR A O 1
ATOM 703 N N . GLY A 1 90 ? 19.956 -8.845 -21.604 1.00 65.00 90 GLY A N 1
ATOM 704 C CA . GLY A 1 90 ? 19.361 -8.142 -22.726 1.00 65.00 90 GLY A CA 1
ATOM 705 C C . GLY A 1 90 ? 20.411 -7.553 -23.641 1.00 65.00 90 GLY A C 1
ATOM 706 O O . GLY A 1 90 ? 21.589 -7.498 -23.289 1.00 65.00 90 GLY A O 1
ATOM 707 N N . SER A 1 91 ? 19.963 -7.144 -24.818 1.00 57.38 91 SER A N 1
ATOM 708 C CA . SER A 1 91 ? 20.779 -6.476 -25.822 1.00 57.38 91 SER A CA 1
ATOM 709 C C . SER A 1 91 ? 20.206 -5.087 -26.062 1.00 57.38 91 SER A C 1
ATOM 711 O O . SER A 1 91 ? 18.988 -4.908 -26.149 1.00 57.38 91 SER A O 1
ATOM 713 N N . GLU A 1 92 ? 21.106 -4.120 -26.146 1.00 54.41 92 GLU A N 1
ATOM 714 C CA . GLU A 1 92 ? 20.818 -2.735 -26.471 1.00 54.41 92 GLU A CA 1
ATOM 715 C C . GLU A 1 92 ? 21.480 -2.449 -27.818 1.00 54.41 92 GLU A C 1
ATOM 717 O O . GLU A 1 92 ? 22.673 -2.698 -27.989 1.00 54.41 92 GLU A O 1
ATOM 722 N N . THR A 1 93 ? 20.699 -2.004 -28.802 1.00 60.31 93 THR A N 1
ATOM 723 C CA . THR A 1 93 ? 21.235 -1.580 -30.101 1.00 60.31 93 THR A CA 1
ATOM 724 C C . THR A 1 93 ? 21.102 -0.073 -30.208 1.0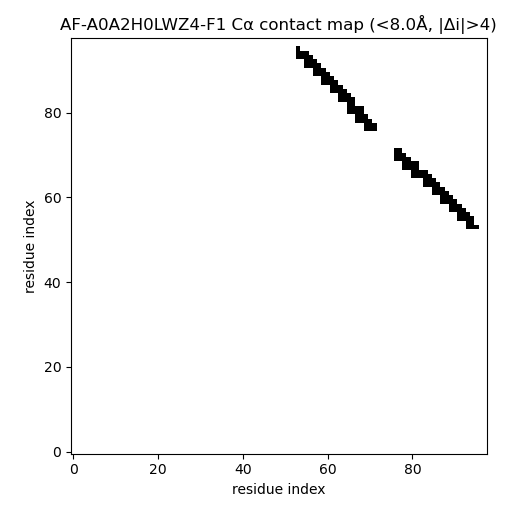0 60.31 93 THR A C 1
ATOM 726 O O . THR A 1 93 ? 19.993 0.450 -30.322 1.00 60.31 93 THR A O 1
ATOM 729 N N . THR A 1 94 ? 22.244 0.610 -30.180 1.00 56.88 94 THR A N 1
ATOM 730 C CA . THR A 1 94 ? 22.352 2.050 -30.420 1.00 56.88 94 THR A CA 1
ATOM 731 C C . THR A 1 94 ? 22.778 2.263 -31.868 1.00 56.88 94 THR A C 1
ATOM 733 O O . THR A 1 94 ? 23.849 1.816 -32.278 1.00 56.88 94 THR A O 1
ATOM 736 N N . VAL A 1 95 ? 21.946 2.930 -32.669 1.00 60.12 95 VAL A N 1
ATOM 737 C CA . VAL A 1 95 ? 22.304 3.277 -34.052 1.00 60.12 95 VAL A CA 1
ATOM 738 C C . VAL A 1 95 ? 23.184 4.530 -34.024 1.00 60.12 95 VAL A C 1
ATOM 740 O O . VAL A 1 95 ? 22.683 5.646 -33.921 1.00 60.12 95 VAL A O 1
ATOM 743 N N . GLY A 1 96 ? 24.505 4.343 -34.069 1.00 55.34 96 GLY A N 1
ATOM 744 C CA . GLY A 1 96 ? 25.484 5.424 -34.216 1.00 55.34 96 GLY A CA 1
ATOM 745 C C . GLY A 1 96 ? 25.848 5.659 -35.685 1.00 55.34 96 GLY A C 1
ATOM 746 O O . GLY A 1 96 ? 26.189 4.714 -36.393 1.00 55.34 96 GLY A O 1
ATOM 747 N N . THR A 1 97 ? 25.780 6.905 -36.153 1.00 54.66 97 THR A N 1
ATOM 748 C CA . THR A 1 97 ? 26.328 7.324 -37.455 1.00 54.66 97 THR A CA 1
ATOM 749 C C . THR A 1 97 ? 27.809 7.696 -37.324 1.00 54.66 97 THR A C 1
ATOM 751 O O . THR A 1 97 ? 28.168 8.374 -36.362 1.00 54.66 97 THR A O 1
ATOM 754 N N . ASN A 1 98 ? 28.632 7.249 -38.287 1.00 46.16 98 ASN A N 1
ATOM 755 C CA . ASN A 1 98 ? 30.013 7.719 -38.514 1.00 46.16 98 ASN A CA 1
ATOM 756 C C . ASN A 1 98 ? 30.069 9.222 -38.803 1.00 46.16 98 ASN A C 1
ATOM 758 O O . ASN A 1 98 ? 29.123 9.717 -39.461 1.00 46.16 98 ASN A O 1
#

Foldseek 3Di:
DPPVVVVVVVVVVVVVVVVVVVVVVVVVVVVVVVVVVVVVVVVVVVPPDPPDDFDWDKDKDKDKDWDWDWDDDPRDIDIDTDDIDIDIDIDIDTDDDD